Protein AF-A0A1S3VYA6-F1 (afdb_monomer_lite)

pLDDT: mean 73.59, std 18.92, range [33.81, 97.69]

Foldseek 3Di:
DVLVVCCVVDVVSDPDDDPPDDDPDPDDDDDDDDDDDDPPPDDDDPVVCPVVVVVPDDDDDDDDDDDDDDPPPPVQPPAPPLVVDDPVCSVVDNHDDDDPPDPQVVLLVVCVVVVNHSVCSVVSLVVVVVVCVVCVVVVCVVVVHPPPVVVVSPD

Organism: Vigna radiata var. radiata (NCBI:txid3916)

Radius of gyration: 28.24 Å; chains: 1; bounding box: 67×51×66 Å

Structure (mmCIF, N/CA/C/O backbone):
data_AF-A0A1S3VYA6-F1
#
_entry.id   AF-A0A1S3VYA6-F1
#
loop_
_atom_site.group_PDB
_atom_site.id
_atom_site.type_symbol
_atom_site.label_atom_id
_atom_site.label_alt_id
_atom_site.label_comp_id
_atom_site.label_asym_id
_atom_site.label_entity_id
_atom_site.label_seq_id
_atom_site.pdbx_PDB_ins_code
_atom_site.Cartn_x
_atom_site.Cartn_y
_atom_site.Cartn_z
_atom_site.occupancy
_atom_site.B_iso_or_equiv
_atom_site.auth_seq_id
_atom_site.auth_comp_id
_atom_site.auth_asym_id
_atom_site.auth_atom_id
_atom_site.pdbx_PDB_model_num
ATOM 1 N N . MET A 1 1 ? 24.031 1.676 11.020 1.00 60.22 1 MET A N 1
ATOM 2 C CA . MET A 1 1 ? 23.123 0.526 10.786 1.00 60.22 1 MET A CA 1
ATOM 3 C C . MET A 1 1 ? 23.512 -0.307 9.566 1.00 60.22 1 MET A C 1
ATOM 5 O O . MET A 1 1 ? 23.722 -1.496 9.748 1.00 60.22 1 MET A O 1
ATOM 9 N N . ARG A 1 2 ? 23.684 0.283 8.370 1.00 65.56 2 ARG A N 1
ATOM 10 C CA . ARG A 1 2 ? 23.976 -0.431 7.103 1.00 65.56 2 ARG A CA 1
ATOM 11 C C . ARG A 1 2 ? 25.113 -1.467 7.173 1.00 65.56 2 ARG A C 1
ATOM 13 O O . ARG A 1 2 ? 24.930 -2.587 6.726 1.00 65.56 2 ARG A O 1
ATOM 20 N N . HIS A 1 3 ? 26.249 -1.130 7.788 1.00 71.25 3 HIS A N 1
ATOM 21 C CA . HIS A 1 3 ? 27.400 -2.044 7.878 1.00 71.25 3 HIS A CA 1
ATOM 22 C C . HIS A 1 3 ? 27.121 -3.300 8.729 1.00 71.25 3 HIS A C 1
ATOM 24 O O . HIS A 1 3 ? 27.438 -4.403 8.311 1.00 71.25 3 HIS A O 1
ATOM 30 N N . LYS A 1 4 ? 26.436 -3.152 9.874 1.00 72.81 4 LYS A N 1
ATOM 31 C CA . LYS A 1 4 ? 26.045 -4.287 10.733 1.00 72.81 4 LYS A CA 1
ATOM 32 C C . LYS A 1 4 ? 24.995 -5.194 10.084 1.00 72.81 4 LYS A C 1
ATOM 34 O O . LYS A 1 4 ? 24.944 -6.372 10.396 1.00 72.81 4 LYS A O 1
ATOM 39 N N . MET A 1 5 ? 24.152 -4.646 9.207 1.00 77.94 5 MET A N 1
ATOM 40 C CA . MET A 1 5 ? 23.155 -5.434 8.472 1.00 77.94 5 MET A CA 1
ATOM 41 C C . MET A 1 5 ? 23.806 -6.287 7.375 1.00 77.94 5 MET A C 1
ATOM 43 O O . MET A 1 5 ? 23.414 -7.432 7.178 1.00 77.94 5 MET A O 1
ATOM 47 N N . LEU A 1 6 ? 24.845 -5.765 6.713 1.00 74.94 6 LEU A N 1
ATOM 48 C CA . LEU A 1 6 ? 25.613 -6.511 5.708 1.00 74.94 6 LEU A CA 1
ATOM 49 C C . LEU A 1 6 ? 26.401 -7.684 6.311 1.00 74.94 6 LEU A C 1
ATOM 51 O O . LEU A 1 6 ? 26.509 -8.725 5.675 1.00 74.94 6 LEU A O 1
ATOM 55 N N . GLU A 1 7 ? 26.878 -7.554 7.552 1.00 75.38 7 GLU A N 1
ATOM 56 C CA . GLU A 1 7 ? 27.581 -8.630 8.273 1.00 75.38 7 GLU A CA 1
ATOM 57 C C . GLU A 1 7 ? 26.687 -9.855 8.562 1.00 75.38 7 GLU A C 1
ATOM 59 O O . GLU A 1 7 ? 27.188 -10.964 8.715 1.00 75.38 7 GLU A O 1
ATOM 64 N N . ILE A 1 8 ? 25.362 -9.666 8.618 1.00 75.88 8 ILE A N 1
ATOM 65 C CA . ILE A 1 8 ? 24.381 -10.743 8.837 1.00 75.88 8 ILE A CA 1
ATOM 66 C C . ILE A 1 8 ? 23.937 -11.362 7.505 1.00 75.88 8 ILE A C 1
ATOM 68 O O . ILE A 1 8 ? 23.720 -12.568 7.429 1.00 75.88 8 ILE A O 1
ATOM 72 N N . ALA A 1 9 ? 23.780 -10.540 6.464 1.00 79.00 9 ALA A N 1
ATOM 73 C CA . ALA A 1 9 ? 23.270 -10.975 5.165 1.00 79.00 9 ALA A CA 1
ATOM 74 C C . ALA A 1 9 ? 24.327 -11.674 4.292 1.00 79.00 9 ALA A C 1
ATOM 76 O O . ALA A 1 9 ? 23.973 -12.546 3.502 1.00 79.00 9 ALA A O 1
ATOM 77 N N . CYS A 1 10 ? 25.606 -11.311 4.436 1.00 76.50 10 CYS A N 1
ATOM 78 C CA . CYS A 1 10 ? 26.697 -11.821 3.606 1.00 76.50 10 CYS A CA 1
ATOM 79 C C . CYS A 1 10 ? 27.761 -12.524 4.466 1.00 76.50 10 CYS A C 1
ATOM 81 O O . CYS A 1 10 ? 28.575 -11.844 5.100 1.00 76.50 10 CYS A O 1
ATOM 83 N N . PRO A 1 11 ? 27.813 -13.869 4.466 1.00 68.94 11 PRO A N 1
ATOM 84 C CA . PRO A 1 11 ? 28.809 -14.630 5.216 1.00 68.94 11 PRO A CA 1
ATOM 85 C C . PRO A 1 11 ? 30.256 -14.299 4.827 1.00 68.94 11 PRO A C 1
ATOM 87 O O . PRO A 1 11 ? 31.120 -14.338 5.694 1.00 68.94 11 PRO A O 1
ATOM 90 N N . GLU A 1 12 ? 30.545 -13.904 3.579 1.00 74.50 12 GLU A N 1
ATOM 91 C CA . GLU A 1 12 ? 31.902 -13.471 3.196 1.00 74.50 12 GLU A CA 1
ATOM 92 C C . GLU A 1 12 ? 32.364 -12.175 3.886 1.00 74.50 12 GLU A C 1
ATOM 94 O O . GLU A 1 12 ? 33.560 -11.891 3.914 1.00 74.50 12 GLU A O 1
ATOM 99 N N . MET A 1 13 ? 31.443 -11.375 4.434 1.00 73.19 13 MET A N 1
ATOM 100 C CA . MET A 1 13 ? 31.768 -10.099 5.080 1.00 73.19 13 MET A CA 1
ATOM 101 C C . MET A 1 13 ? 31.975 -10.220 6.592 1.00 73.19 13 MET A C 1
ATOM 103 O O . MET A 1 13 ? 32.391 -9.243 7.222 1.00 73.19 13 MET A O 1
ATOM 107 N N . THR A 1 14 ? 31.696 -11.382 7.193 1.00 76.88 14 THR A N 1
ATOM 108 C CA . THR A 1 14 ? 31.944 -11.579 8.623 1.00 76.88 14 THR A CA 1
ATOM 109 C C . THR A 1 14 ? 33.405 -11.938 8.873 1.00 76.88 14 THR A C 1
ATOM 111 O O . THR A 1 14 ? 33.989 -12.796 8.218 1.00 76.88 14 THR A O 1
ATOM 114 N N . SER A 1 15 ? 34.006 -11.289 9.869 1.00 74.75 15 SER A N 1
ATOM 115 C CA . SER A 1 15 ? 35.348 -11.643 10.354 1.00 74.75 15 SER A CA 1
ATOM 116 C C . SER A 1 15 ? 35.334 -12.828 11.331 1.00 74.75 15 SER A C 1
ATOM 118 O O . SER A 1 15 ? 36.385 -13.246 11.822 1.00 74.75 15 SER A O 1
ATOM 120 N N . MET A 1 16 ? 34.152 -13.369 11.646 1.00 75.88 16 MET A N 1
ATOM 121 C CA . MET A 1 16 ? 34.000 -14.458 12.603 1.00 75.88 16 MET A CA 1
ATOM 122 C C . MET A 1 16 ? 34.464 -15.787 12.006 1.00 75.88 16 MET A C 1
ATOM 124 O O . MET A 1 16 ? 33.876 -16.309 11.064 1.00 75.88 16 MET A O 1
ATOM 128 N N . LEU A 1 17 ? 35.495 -16.372 12.612 1.00 70.94 17 LEU A N 1
ATOM 129 C CA . LEU A 1 17 ? 35.951 -17.723 12.307 1.00 70.94 17 LEU A CA 1
ATOM 130 C C . LEU A 1 17 ? 35.355 -18.718 13.303 1.00 70.94 17 LEU A C 1
ATOM 132 O O . LEU A 1 17 ? 35.231 -18.431 14.497 1.00 70.94 17 LEU A O 1
ATOM 136 N N . ALA A 1 18 ? 35.012 -19.912 12.817 1.00 70.12 18 ALA A N 1
ATOM 137 C CA . ALA A 1 18 ? 34.595 -21.002 13.687 1.00 70.12 18 ALA A CA 1
ATOM 138 C C . ALA A 1 18 ? 35.707 -21.299 14.719 1.00 70.12 18 ALA A C 1
ATOM 140 O O . ALA A 1 18 ? 36.883 -21.359 14.347 1.00 70.12 18 ALA A O 1
ATOM 141 N N . PRO A 1 19 ? 35.376 -21.497 16.009 1.00 70.44 19 PRO A N 1
ATOM 142 C CA . PRO A 1 19 ? 36.380 -21.778 17.027 1.00 70.44 19 PRO A CA 1
ATOM 143 C C . PRO A 1 19 ? 37.195 -23.029 16.676 1.00 70.44 19 PRO A C 1
ATOM 145 O O . PRO A 1 19 ? 36.643 -24.119 16.532 1.00 70.44 19 PRO A O 1
ATOM 148 N N . ALA A 1 20 ? 38.518 -22.881 16.583 1.00 72.38 20 ALA A N 1
ATOM 149 C CA . ALA A 1 20 ? 39.421 -23.948 16.143 1.00 72.38 20 ALA A CA 1
ATOM 150 C C . ALA A 1 20 ? 39.484 -25.159 17.098 1.00 72.38 20 ALA A C 1
ATOM 152 O O . ALA A 1 20 ? 39.959 -26.227 16.721 1.00 72.38 20 ALA A O 1
ATOM 153 N N . HIS A 1 21 ? 39.008 -25.017 18.338 1.00 75.19 21 HIS A N 1
ATOM 154 C CA . HIS A 1 21 ? 39.033 -26.079 19.338 1.00 75.19 21 HIS A CA 1
ATOM 155 C C . HIS A 1 21 ? 37.691 -26.191 20.066 1.00 75.19 21 HIS A C 1
ATOM 157 O O . HIS A 1 21 ? 37.094 -25.189 20.463 1.00 75.19 21 HIS A O 1
ATOM 163 N N . LYS A 1 22 ? 37.233 -27.428 20.304 1.00 71.31 22 LYS A N 1
ATOM 164 C CA . LYS A 1 22 ? 36.018 -27.695 21.085 1.00 71.31 22 LYS A CA 1
ATOM 165 C C . LYS A 1 22 ? 36.232 -27.266 22.539 1.00 71.31 22 LYS A C 1
ATOM 167 O O . LYS A 1 22 ? 36.893 -27.952 23.317 1.00 71.31 22 LYS A O 1
ATOM 172 N N . VAL A 1 23 ? 35.669 -26.120 22.913 1.00 71.81 23 VAL A N 1
ATOM 173 C CA . VAL A 1 23 ? 35.674 -25.637 24.298 1.00 71.81 23 VAL A CA 1
ATOM 174 C C . VAL A 1 23 ? 34.730 -26.512 25.123 1.00 71.81 23 VAL A C 1
ATOM 176 O O . VAL A 1 23 ? 33.532 -26.574 24.852 1.00 71.81 23 VAL A O 1
ATOM 179 N N . LYS A 1 24 ? 35.261 -27.196 26.145 1.00 64.56 24 LYS A N 1
ATOM 180 C CA . LYS A 1 24 ? 34.435 -27.870 27.155 1.00 64.56 24 LYS A CA 1
ATOM 181 C C . LYS A 1 24 ? 33.750 -26.799 27.998 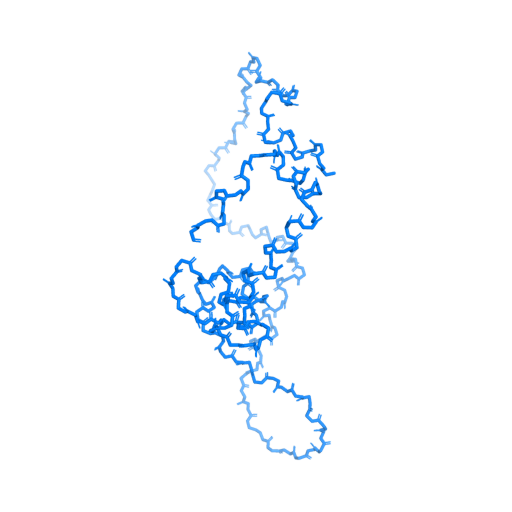1.00 64.56 24 LYS A C 1
ATOM 183 O O . LYS A 1 24 ? 34.352 -26.247 28.917 1.00 64.56 24 LYS A O 1
ATOM 188 N N . THR A 1 25 ? 32.499 -26.494 27.688 1.00 71.19 25 THR A N 1
ATOM 189 C CA . THR A 1 25 ? 31.669 -25.667 28.559 1.00 71.19 25 THR A CA 1
ATOM 190 C C . THR A 1 25 ? 31.278 -26.500 29.777 1.00 71.19 25 THR A C 1
ATOM 192 O O . THR A 1 25 ? 30.874 -27.660 29.665 1.00 71.19 25 THR A O 1
ATOM 195 N N . LYS A 1 26 ? 31.448 -25.940 30.977 1.00 62.38 26 LYS A N 1
ATOM 196 C CA . LYS A 1 26 ? 30.933 -26.564 32.197 1.00 62.38 26 LYS A CA 1
ATOM 197 C C . LYS A 1 26 ? 29.408 -26.505 32.126 1.00 62.38 26 LYS A C 1
ATOM 199 O O . LYS A 1 26 ? 28.816 -25.473 32.422 1.00 62.38 26 LYS A O 1
ATOM 204 N N . GLY A 1 27 ? 28.783 -27.597 31.696 1.00 63.50 27 GLY A N 1
ATOM 205 C CA . GLY A 1 27 ? 27.347 -27.781 31.871 1.00 63.50 27 GLY A CA 1
ATOM 206 C C . GLY A 1 27 ? 26.987 -27.667 33.354 1.00 63.50 27 GLY A C 1
ATOM 207 O O . GLY A 1 27 ? 27.767 -28.062 34.223 1.00 63.50 27 GLY A O 1
ATOM 208 N N . ALA A 1 28 ? 25.816 -27.103 33.643 1.00 63.53 28 ALA A N 1
ATOM 209 C CA . ALA A 1 28 ? 25.330 -26.950 35.007 1.00 63.53 28 ALA A CA 1
ATOM 210 C C . ALA A 1 28 ? 25.228 -28.317 35.707 1.00 63.53 28 ALA A C 1
ATOM 212 O O . ALA A 1 28 ? 24.668 -29.271 35.160 1.00 63.53 28 ALA A O 1
ATOM 213 N N . GLN A 1 29 ? 25.758 -28.411 36.929 1.00 61.69 29 GLN A N 1
ATOM 214 C CA . GLN A 1 29 ? 25.604 -29.606 37.753 1.00 61.69 29 GLN A CA 1
ATOM 215 C C . GLN A 1 29 ? 24.126 -29.768 38.128 1.00 61.69 29 GLN A C 1
ATOM 217 O O . GLN A 1 29 ? 23.533 -28.892 38.755 1.00 61.69 29 GLN A O 1
ATOM 222 N N . LYS A 1 30 ? 23.516 -30.893 37.739 1.00 55.31 30 LYS A N 1
ATOM 223 C CA . LYS A 1 30 ? 22.166 -31.249 38.185 1.00 55.31 30 LYS A CA 1
ATOM 224 C C . LYS A 1 30 ? 22.227 -31.778 39.615 1.00 55.31 30 LYS A C 1
ATOM 226 O O . LYS A 1 30 ? 22.468 -32.963 39.831 1.00 55.31 30 LYS A O 1
ATOM 231 N N . THR A 1 31 ? 21.952 -30.912 40.581 1.00 58.91 31 THR A N 1
ATOM 232 C CA . THR A 1 31 ? 21.687 -31.316 41.965 1.00 58.91 31 THR A CA 1
ATOM 233 C C . THR A 1 31 ? 20.204 -31.665 42.100 1.00 58.91 31 THR A C 1
ATOM 235 O O . THR A 1 31 ? 19.341 -30.824 41.853 1.00 58.91 31 THR A O 1
ATOM 238 N N . LYS A 1 32 ? 19.882 -32.910 42.476 1.00 57.12 32 LYS A N 1
ATOM 239 C CA . LYS A 1 32 ? 18.513 -33.294 42.852 1.00 57.12 32 LYS A CA 1
ATOM 240 C C . LYS A 1 32 ? 18.231 -32.746 44.253 1.00 57.12 32 LYS A C 1
ATOM 242 O O . LYS A 1 32 ? 18.659 -33.344 45.233 1.00 57.12 32 LYS A O 1
ATOM 247 N N . VAL A 1 33 ? 17.538 -31.616 44.344 1.00 54.06 33 VAL A N 1
ATOM 248 C CA . VAL A 1 33 ? 17.055 -31.057 45.616 1.00 54.06 33 VAL A CA 1
ATOM 249 C C . VAL A 1 33 ? 15.542 -30.887 45.563 1.00 54.06 33 VAL A C 1
ATOM 251 O O . VAL A 1 33 ? 14.985 -30.478 44.545 1.00 54.06 33 VAL A O 1
ATOM 254 N N . ALA A 1 34 ? 14.893 -31.280 46.658 1.00 52.78 34 ALA A N 1
ATOM 255 C CA . ALA A 1 34 ? 13.451 -31.290 46.832 1.00 52.78 34 ALA A CA 1
ATOM 256 C C . ALA A 1 34 ? 12.830 -29.895 46.644 1.00 52.78 34 ALA A C 1
ATOM 258 O O . ALA A 1 34 ? 13.414 -28.869 46.993 1.00 52.78 34 ALA A O 1
ATOM 259 N N . ARG A 1 35 ? 11.621 -29.897 46.075 1.00 54.78 35 ARG A N 1
ATOM 260 C CA . ARG A 1 35 ? 10.801 -28.738 45.717 1.00 54.78 35 ARG A CA 1
ATOM 261 C C . ARG A 1 35 ? 10.400 -27.954 46.972 1.00 54.78 35 ARG A C 1
ATOM 263 O O . ARG A 1 35 ? 9.395 -28.258 47.599 1.00 54.78 35 ARG A O 1
ATOM 270 N N . HIS A 1 36 ? 11.173 -26.931 47.307 1.00 50.72 36 HIS A N 1
ATOM 271 C CA . HIS A 1 36 ? 10.709 -25.791 48.090 1.00 50.72 36 HIS A CA 1
ATOM 272 C C . HIS A 1 36 ? 10.616 -24.594 47.142 1.00 50.72 36 HIS A C 1
ATOM 274 O O . HIS A 1 36 ? 11.546 -24.316 46.382 1.00 50.72 36 HIS A O 1
ATOM 280 N N . GLU A 1 37 ? 9.460 -23.938 47.146 1.00 54.16 37 GLU A N 1
ATOM 281 C CA . GLU A 1 37 ? 9.140 -22.769 46.336 1.00 54.16 37 GLU A CA 1
ATOM 282 C C . GLU A 1 37 ? 10.052 -21.589 46.701 1.00 54.16 37 GLU A C 1
ATOM 284 O O . GLU A 1 37 ? 9.759 -20.767 47.565 1.00 54.16 37 GLU A O 1
ATOM 289 N N . ARG A 1 38 ? 11.199 -21.510 46.024 1.00 46.9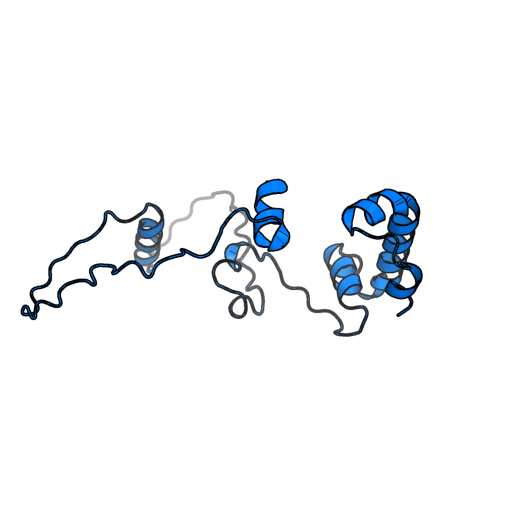7 38 ARG A N 1
ATOM 290 C CA . ARG A 1 38 ? 12.043 -20.318 46.000 1.00 46.97 38 ARG A CA 1
ATOM 291 C C . ARG A 1 38 ? 11.453 -19.348 44.985 1.00 46.97 38 ARG A C 1
ATOM 293 O O . ARG A 1 38 ? 11.740 -19.420 43.794 1.00 46.97 38 ARG A O 1
ATOM 300 N N . SER A 1 39 ? 10.624 -18.435 45.474 1.00 60.12 39 SER A N 1
ATOM 301 C CA . SER A 1 39 ? 10.218 -17.242 44.737 1.00 60.12 39 SER A CA 1
ATOM 302 C C . SER A 1 39 ? 11.445 -16.355 44.496 1.00 60.12 39 SER A C 1
ATOM 304 O O . SER A 1 39 ? 11.764 -15.483 45.300 1.00 60.12 39 SER A O 1
ATOM 306 N N . THR A 1 40 ? 12.138 -16.550 43.377 1.00 58.34 40 THR A N 1
ATOM 307 C CA . THR A 1 40 ? 13.017 -15.523 42.801 1.00 58.34 40 THR A CA 1
ATOM 308 C C . THR A 1 40 ? 12.154 -14.597 41.952 1.00 58.34 40 THR A C 1
ATOM 310 O O . THR A 1 40 ? 12.259 -14.589 40.725 1.00 58.34 40 THR A O 1
ATOM 313 N N . LYS A 1 41 ? 11.219 -13.878 42.582 1.00 59.28 41 LYS A N 1
ATOM 314 C CA . LYS A 1 41 ? 10.446 -12.866 41.863 1.00 59.28 41 LYS A CA 1
ATOM 315 C C . LYS A 1 41 ? 11.399 -11.729 41.530 1.00 59.28 41 LYS A C 1
ATOM 317 O O . LYS A 1 41 ? 11.862 -11.002 42.403 1.00 59.28 41 LYS A O 1
ATOM 322 N N . ARG A 1 42 ? 11.760 -11.679 40.251 1.00 69.50 42 ARG A N 1
ATOM 323 C CA . ARG A 1 42 ? 12.359 -10.511 39.626 1.00 69.50 42 ARG A CA 1
ATOM 324 C C . ARG A 1 42 ? 11.381 -9.351 39.805 1.00 69.50 42 ARG A C 1
ATOM 326 O O . ARG A 1 42 ? 10.176 -9.587 39.804 1.00 69.50 42 ARG A O 1
ATOM 333 N N . ASP A 1 43 ? 11.904 -8.145 39.981 1.00 66.38 43 ASP A N 1
ATOM 334 C CA . ASP A 1 43 ? 11.060 -6.961 40.090 1.00 66.38 43 ASP A CA 1
ATOM 335 C C . ASP A 1 43 ? 10.215 -6.827 38.807 1.00 66.38 43 ASP A C 1
ATOM 337 O O . ASP A 1 43 ? 10.804 -6.826 37.712 1.00 66.38 43 ASP A O 1
ATOM 341 N N . PRO A 1 44 ? 8.872 -6.820 38.909 1.00 72.94 44 PRO A N 1
ATOM 342 C CA . PRO A 1 44 ? 7.981 -6.674 37.769 1.00 72.94 44 PRO A CA 1
ATOM 343 C C . PRO A 1 44 ? 8.346 -5.452 36.936 1.00 72.94 44 PRO A C 1
ATOM 345 O O . PRO A 1 44 ? 8.495 -4.341 37.447 1.00 72.94 44 PRO A O 1
ATOM 348 N N . SER A 1 45 ? 8.492 -5.645 35.627 1.00 70.50 45 SER A N 1
ATOM 349 C CA . SER A 1 45 ? 8.723 -4.513 34.730 1.00 70.50 45 SER A CA 1
ATOM 350 C C . SER A 1 45 ? 7.489 -3.601 34.705 1.00 70.50 45 SER A C 1
ATOM 352 O O . SER A 1 45 ? 6.368 -4.047 34.943 1.00 70.50 45 SER A O 1
ATOM 354 N N . TYR A 1 46 ? 7.671 -2.317 34.390 1.00 64.50 46 TYR A N 1
ATOM 355 C CA . TYR A 1 46 ? 6.596 -1.313 34.344 1.00 64.50 46 TYR A CA 1
ATOM 356 C C . TYR A 1 46 ? 5.336 -1.780 33.579 1.00 64.50 46 TYR A C 1
ATOM 358 O O . TYR A 1 46 ? 4.219 -1.455 33.972 1.00 64.50 46 TYR A O 1
ATOM 366 N N . PHE A 1 47 ? 5.505 -2.616 32.550 1.00 68.50 47 PHE A N 1
ATOM 367 C CA . PHE A 1 47 ? 4.420 -3.159 31.729 1.00 68.50 47 PHE A CA 1
ATOM 368 C C . PHE A 1 47 ? 3.515 -4.174 32.456 1.00 68.50 47 PHE A C 1
ATOM 370 O O . PHE A 1 47 ? 2.340 -4.281 32.123 1.00 68.50 47 PHE A O 1
ATOM 377 N N . GLU A 1 48 ? 4.014 -4.873 33.483 1.00 67.88 48 GLU A N 1
ATOM 378 C CA . GLU A 1 48 ? 3.237 -5.867 34.250 1.00 67.88 48 GLU A CA 1
ATOM 379 C C . GLU A 1 48 ? 2.205 -5.224 35.201 1.00 67.88 48 GLU A C 1
ATOM 381 O O . GLU A 1 48 ? 1.367 -5.914 35.776 1.00 67.88 48 GLU A O 1
ATOM 386 N N . HIS A 1 49 ? 2.219 -3.895 35.357 1.00 65.62 49 HIS A N 1
ATOM 387 C CA . HIS A 1 49 ? 1.286 -3.179 36.233 1.00 65.62 49 HIS A CA 1
ATOM 388 C C . HIS A 1 49 ? -0.033 -2.800 35.543 1.00 65.62 49 HIS A C 1
ATOM 390 O O . HIS A 1 49 ? -0.995 -2.428 36.219 1.00 65.62 49 HIS A O 1
ATOM 396 N N . VAL A 1 50 ? -0.105 -2.899 34.213 1.00 62.12 50 VAL A N 1
ATOM 397 C CA . VAL A 1 50 ? -1.248 -2.399 33.432 1.00 62.12 50 VAL A CA 1
ATOM 398 C C . VAL A 1 50 ? -2.499 -3.275 33.622 1.00 62.12 50 VAL A C 1
ATOM 400 O O . VAL A 1 50 ? -3.610 -2.748 33.689 1.00 62.12 50 VAL A O 1
ATOM 403 N N . ASP A 1 51 ? -2.334 -4.581 33.855 1.00 57.50 51 ASP A N 1
ATOM 404 C CA . ASP A 1 51 ? -3.449 -5.533 34.003 1.00 57.50 51 ASP A CA 1
ATOM 405 C C . ASP A 1 51 ? -4.228 -5.389 35.324 1.00 57.50 51 ASP A C 1
ATOM 407 O O . ASP A 1 51 ? -5.402 -5.761 35.424 1.00 57.50 51 ASP A O 1
ATOM 411 N N . THR A 1 52 ? -3.618 -4.787 36.352 1.00 52.94 52 THR A N 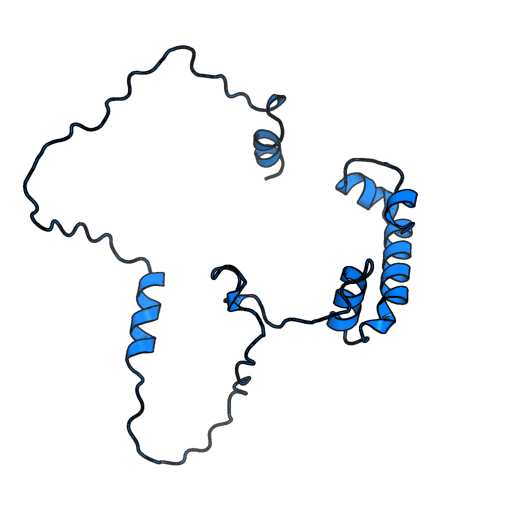1
ATOM 412 C CA . THR A 1 52 ? -4.269 -4.627 37.667 1.00 52.94 52 THR A CA 1
ATOM 413 C C . THR A 1 52 ? -5.377 -3.570 37.679 1.00 52.94 52 THR A C 1
ATOM 415 O O . THR A 1 52 ? -6.258 -3.616 38.542 1.00 52.94 52 THR A O 1
ATOM 418 N N . PHE A 1 53 ? -5.393 -2.653 36.707 1.00 52.66 53 PHE A N 1
ATOM 419 C CA . PHE A 1 53 ? -6.422 -1.614 36.607 1.00 52.66 53 PHE A CA 1
ATOM 420 C C . PHE A 1 53 ? -7.703 -2.090 35.916 1.00 52.66 53 PHE A C 1
ATOM 422 O O . PHE A 1 53 ? -8.774 -1.563 36.206 1.00 52.66 53 PHE A O 1
ATOM 429 N N . VAL A 1 54 ? -7.620 -3.109 35.057 1.00 52.84 54 VAL A N 1
ATOM 430 C CA . VAL A 1 54 ? -8.771 -3.596 34.275 1.00 52.84 54 VAL A CA 1
ATOM 431 C C . VAL A 1 54 ? -9.698 -4.477 35.121 1.00 52.84 54 VAL A C 1
ATOM 433 O O . VAL A 1 54 ? -10.907 -4.497 34.913 1.00 52.84 54 VAL A O 1
ATOM 436 N N . SER A 1 55 ? -9.163 -5.135 36.153 1.00 43.22 55 SER A N 1
ATOM 437 C CA . SER A 1 55 ? -9.922 -6.085 36.983 1.00 43.22 55 SER A CA 1
ATOM 438 C C . SER A 1 55 ? -10.815 -5.434 38.054 1.00 43.22 55 SER A C 1
ATOM 440 O O . SER A 1 55 ? -11.514 -6.144 38.774 1.00 43.22 55 SER A O 1
ATOM 442 N N . ARG A 1 56 ? -10.787 -4.101 38.222 1.00 43.75 56 ARG A N 1
ATOM 443 C CA . ARG A 1 56 ? -11.529 -3.406 39.300 1.00 43.75 56 ARG A CA 1
ATOM 444 C C . ARG A 1 56 ? -12.837 -2.747 38.845 1.00 43.75 56 ARG A C 1
ATOM 446 O O . ARG A 1 56 ? -13.501 -2.106 39.656 1.00 43.75 56 ARG A O 1
ATOM 453 N N . THR A 1 57 ? -13.231 -2.897 37.587 1.00 45.81 57 THR A N 1
ATOM 454 C CA . THR A 1 57 ? -14.456 -2.282 37.055 1.00 45.81 57 THR A CA 1
ATOM 455 C C . THR A 1 57 ? -15.455 -3.330 36.585 1.00 45.81 57 THR A C 1
ATOM 457 O O . THR A 1 57 ? -15.681 -3.483 35.393 1.00 45.81 57 THR A O 1
ATOM 460 N N . GLU A 1 58 ? -16.083 -4.006 37.548 1.00 42.56 58 GLU A N 1
ATOM 461 C CA . GLU A 1 58 ? -17.430 -4.563 37.382 1.00 42.56 58 GLU A CA 1
ATOM 462 C C . GLU A 1 58 ? -18.457 -3.532 37.897 1.00 42.56 58 GLU A C 1
ATOM 464 O O . GLU A 1 58 ? -18.190 -2.854 38.899 1.00 42.56 58 GLU A O 1
ATOM 469 N N . PRO A 1 59 ? -19.610 -3.341 37.227 1.00 43.03 59 PRO A N 1
ATOM 470 C CA . PRO A 1 59 ? -20.426 -2.147 37.393 1.00 43.03 59 PRO A CA 1
ATOM 471 C C . PRO A 1 59 ? -21.448 -2.316 38.521 1.00 43.03 59 PRO A C 1
ATOM 473 O O . PRO A 1 59 ? -22.374 -3.122 38.436 1.00 43.03 59 PRO A O 1
ATOM 476 N N . SER A 1 60 ? -21.343 -1.490 39.563 1.00 36.56 60 SER A N 1
ATOM 477 C CA . SER A 1 60 ? -22.436 -1.282 40.511 1.00 36.56 60 SER A CA 1
ATOM 478 C C . SER A 1 60 ? -23.227 -0.020 40.152 1.00 36.56 60 SER A C 1
ATOM 480 O O . SER A 1 60 ? -22.699 1.056 39.880 1.00 36.56 60 SER A O 1
ATOM 482 N N . SER A 1 61 ? -24.544 -0.206 40.106 1.00 43.91 61 SER A N 1
ATOM 483 C CA . SER A 1 61 ? -25.581 0.796 39.875 1.00 43.91 61 SER A CA 1
ATOM 484 C C . SER A 1 61 ? -25.405 2.054 40.735 1.00 43.91 61 SER A C 1
ATOM 486 O O . SER A 1 61 ? -25.338 1.948 41.958 1.00 43.91 61 SER A O 1
ATOM 488 N N . SER A 1 62 ? -25.501 3.245 40.133 1.00 36.25 62 SER A N 1
ATOM 489 C CA . SER A 1 62 ? -26.513 4.267 40.481 1.00 36.25 62 SER A CA 1
ATOM 490 C C . SER A 1 62 ? -26.309 5.586 39.717 1.00 36.25 62 SER A C 1
ATOM 492 O O . SER A 1 62 ? -25.203 6.019 39.411 1.00 36.25 62 SER A O 1
ATOM 494 N N . ARG A 1 63 ? -27.439 6.212 39.370 1.00 47.09 63 ARG A N 1
ATOM 495 C CA . ARG A 1 63 ? -27.579 7.442 38.575 1.00 47.09 63 ARG A CA 1
ATOM 496 C C . ARG A 1 63 ? -26.972 8.662 39.282 1.00 47.09 63 ARG A C 1
ATOM 498 O O . ARG A 1 63 ? -27.231 8.842 40.468 1.00 47.09 63 ARG A O 1
ATOM 505 N N . LYS A 1 64 ? -26.352 9.578 38.523 1.00 33.81 64 LYS A N 1
ATOM 506 C CA . LYS A 1 64 ? -26.504 11.045 38.668 1.00 33.81 64 LYS A CA 1
ATOM 507 C C . LYS A 1 64 ? -25.894 11.791 37.474 1.00 33.81 64 LYS A C 1
ATOM 509 O O . LYS A 1 64 ? -24.794 11.502 37.022 1.00 33.81 64 LYS A O 1
ATOM 514 N N . SER A 1 65 ? -26.665 12.742 36.967 1.00 46.06 65 SER A N 1
ATOM 515 C CA . SER A 1 65 ? -26.409 13.614 35.823 1.00 46.06 65 SER A CA 1
ATOM 516 C C . SER A 1 65 ? -25.311 14.649 36.093 1.00 46.06 65 SER A C 1
ATOM 518 O O . SER A 1 65 ? -25.437 15.447 37.021 1.00 46.06 65 SER A O 1
ATOM 520 N N . GLN A 1 66 ? -24.299 14.706 35.225 1.00 41.78 66 GLN A N 1
ATOM 521 C CA . GLN A 1 66 ? -23.445 15.879 35.031 1.00 41.78 66 GLN A CA 1
ATOM 522 C C . GLN A 1 66 ? -23.163 16.054 33.539 1.00 41.78 66 GLN A C 1
ATOM 524 O O . GLN A 1 66 ? -22.688 15.139 32.870 1.00 41.78 66 GLN A O 1
ATOM 529 N N . VAL A 1 67 ? -23.469 17.245 33.027 1.00 51.03 67 VAL A N 1
ATOM 530 C CA . VAL A 1 67 ? -23.089 17.690 31.686 1.00 51.03 67 VAL A CA 1
ATOM 531 C C . VAL A 1 67 ? -21.564 17.745 31.632 1.00 51.03 67 VAL A C 1
ATOM 533 O O . VAL A 1 67 ? -20.941 18.578 32.286 1.00 51.03 67 VAL A O 1
ATOM 536 N N . LYS A 1 68 ? -20.964 16.833 30.870 1.00 38.50 68 LYS A N 1
ATOM 537 C CA . LYS A 1 68 ? -19.563 16.878 30.453 1.00 38.50 68 LYS A CA 1
ATOM 538 C C . LYS A 1 68 ? -19.542 16.559 28.969 1.00 38.50 68 LYS A C 1
ATOM 540 O O . LYS A 1 68 ? -20.127 15.566 28.539 1.00 38.50 68 LYS A O 1
ATOM 545 N N . SER A 1 69 ? -18.926 17.445 28.194 1.00 49.09 69 SER A N 1
ATOM 546 C CA . SER A 1 69 ? -18.592 17.225 26.791 1.00 49.09 69 SER A CA 1
ATOM 547 C C . SER A 1 69 ? -18.014 15.822 26.642 1.00 49.09 69 SER A C 1
ATOM 549 O O . SER A 1 69 ? -16.959 15.529 27.208 1.00 49.09 69 SER A O 1
ATOM 551 N N . LYS A 1 70 ? -18.736 14.952 25.932 1.00 41.19 70 LYS A N 1
ATOM 552 C CA . LYS A 1 70 ? -18.255 13.616 25.603 1.00 41.19 70 LYS A CA 1
ATOM 553 C C . LYS A 1 70 ? -16.887 13.789 24.931 1.00 41.19 70 LYS A C 1
ATOM 555 O O . LYS A 1 70 ? -16.830 14.480 23.910 1.00 41.19 70 LYS A O 1
ATOM 560 N N . PRO A 1 71 ? -15.799 13.165 25.417 1.00 44.31 71 PRO A N 1
ATOM 561 C CA . PRO A 1 71 ? -14.809 12.693 24.465 1.00 44.31 71 PRO A CA 1
ATOM 562 C C . PRO A 1 71 ? -15.619 11.890 23.448 1.00 44.31 71 PRO A C 1
ATOM 564 O O . PRO A 1 71 ? -16.489 11.113 23.852 1.00 44.31 71 PRO A O 1
ATOM 567 N N . LYS A 1 72 ? -15.425 12.111 22.146 1.00 45.78 72 LYS A 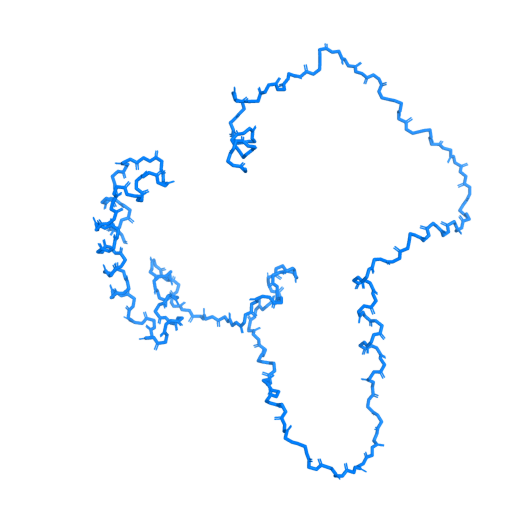N 1
ATOM 568 C CA . LYS A 1 72 ? -15.854 11.107 21.174 1.00 45.78 72 LYS A CA 1
ATOM 569 C C . LYS A 1 72 ? -15.122 9.830 21.585 1.00 45.78 72 LYS A C 1
ATOM 571 O O . LYS A 1 72 ? -13.971 9.634 21.214 1.00 45.78 72 LYS A O 1
ATOM 576 N N . GLU A 1 73 ? -15.760 9.005 22.410 1.00 46.34 73 GLU A N 1
ATOM 577 C CA . GLU A 1 73 ? -15.518 7.581 22.417 1.00 46.34 73 GLU A CA 1
ATOM 578 C C . GLU A 1 73 ? -15.803 7.199 20.974 1.00 46.34 73 GLU A C 1
ATOM 580 O O . GLU A 1 73 ? -16.955 7.091 20.551 1.00 46.34 73 GLU A O 1
ATOM 585 N N . PHE A 1 74 ? -14.738 7.135 20.175 1.00 52.50 74 PHE A N 1
ATOM 586 C CA . PHE A 1 74 ? -14.736 6.270 19.021 1.00 52.50 74 PHE A CA 1
ATOM 587 C C . PHE A 1 74 ? -15.141 4.931 19.607 1.00 52.50 74 PHE A C 1
ATOM 589 O O . PHE A 1 74 ? -14.360 4.311 20.332 1.00 52.50 74 PHE A O 1
ATOM 596 N N . ALA A 1 75 ? -16.411 4.565 19.415 1.00 55.50 75 ALA A N 1
ATOM 597 C CA . ALA A 1 75 ? -16.855 3.210 19.642 1.00 55.50 75 ALA A CA 1
ATOM 598 C C . ALA A 1 75 ? -15.779 2.357 18.984 1.00 55.50 75 ALA A C 1
ATOM 600 O O . ALA A 1 75 ? -15.503 2.557 17.800 1.00 55.50 75 ALA A O 1
ATOM 601 N N . ARG A 1 76 ? -15.062 1.560 19.786 1.00 57.97 76 ARG A N 1
ATOM 602 C CA . ARG A 1 76 ? -14.002 0.694 19.281 1.00 57.97 76 ARG A CA 1
ATOM 603 C C . ARG A 1 76 ? -14.693 -0.203 18.268 1.00 57.97 76 ARG A C 1
ATOM 605 O O . ARG A 1 76 ? -15.410 -1.122 18.656 1.00 57.97 76 ARG A O 1
ATOM 612 N N . SER A 1 77 ? -14.578 0.165 16.994 1.00 66.69 77 SER A N 1
ATOM 613 C CA . SER A 1 77 ? -15.045 -0.652 15.893 1.00 66.69 77 SER A CA 1
ATOM 614 C C . SER A 1 77 ? -14.360 -1.991 16.086 1.00 66.69 77 SER A C 1
ATOM 616 O O . SER A 1 77 ? -13.149 -2.034 16.320 1.00 66.69 77 SER A O 1
ATOM 618 N N . VAL A 1 78 ? -15.138 -3.069 16.108 1.00 81.56 78 VAL A N 1
ATOM 619 C CA . VAL A 1 78 ? -14.562 -4.407 16.117 1.00 81.56 78 VAL A CA 1
ATOM 620 C C . VAL A 1 78 ? -13.931 -4.567 14.745 1.00 81.56 78 VAL A C 1
ATOM 622 O O . VAL A 1 78 ? -14.629 -4.846 13.775 1.00 81.56 78 VAL A O 1
ATOM 625 N N . VAL A 1 79 ? -12.631 -4.294 14.657 1.00 86.88 79 VAL A N 1
ATOM 626 C CA . VAL A 1 79 ? -11.884 -4.483 13.420 1.00 86.88 79 VAL A CA 1
ATOM 627 C C . VAL A 1 79 ? -11.918 -5.987 13.114 1.00 86.88 79 VAL A C 1
ATOM 629 O O . VAL A 1 79 ? -11.524 -6.791 13.971 1.00 86.88 79 VAL A O 1
ATOM 632 N N . PRO A 1 80 ? -12.448 -6.395 11.949 1.00 87.94 80 PRO A N 1
ATOM 633 C CA . PRO A 1 80 ? -12.550 -7.802 11.591 1.00 87.94 80 PRO A CA 1
ATOM 634 C C . PRO A 1 80 ? -11.179 -8.479 11.598 1.00 87.94 80 PRO A C 1
ATOM 636 O O . PRO A 1 80 ? -10.175 -7.867 11.241 1.00 87.94 80 PRO A O 1
ATOM 639 N N . PHE A 1 81 ? -11.140 -9.756 11.980 1.00 89.25 81 PHE A N 1
ATOM 640 C CA . PHE A 1 81 ? -9.951 -10.613 11.867 1.00 89.25 81 PHE A CA 1
ATOM 641 C C . PHE A 1 81 ? -8.713 -10.160 12.659 1.00 89.25 81 PHE A C 1
ATOM 643 O O . PHE A 1 81 ? -7.628 -10.700 12.446 1.00 89.25 81 PHE A O 1
ATOM 650 N N . LEU A 1 82 ? -8.835 -9.203 13.590 1.00 90.69 82 LEU A N 1
ATOM 651 C CA . LEU A 1 82 ? -7.703 -8.770 14.423 1.00 90.69 82 LEU A CA 1
ATOM 652 C C . LEU A 1 82 ? -7.034 -9.921 15.173 1.00 90.69 82 LEU A C 1
ATOM 654 O O . LEU A 1 82 ? -5.820 -9.915 15.362 1.00 90.69 82 LEU A O 1
ATOM 658 N N . ASP A 1 83 ? -7.820 -10.907 15.587 1.00 91.25 83 ASP A N 1
ATOM 659 C CA . ASP A 1 83 ? -7.364 -12.102 16.288 1.00 91.25 83 ASP A CA 1
ATOM 660 C C . ASP A 1 83 ? -6.446 -12.996 15.440 1.00 91.25 83 ASP A C 1
ATOM 662 O O . ASP A 1 83 ? -5.666 -13.767 15.999 1.00 91.25 83 ASP A O 1
ATOM 666 N N . GLN A 1 84 ? -6.474 -12.858 14.111 1.00 93.50 84 GLN A N 1
ATOM 667 C CA . GLN A 1 84 ? -5.569 -13.561 13.198 1.00 93.50 84 GLN A CA 1
ATOM 668 C C . GLN A 1 84 ? -4.164 -12.946 13.167 1.00 93.50 84 GLN A C 1
ATOM 670 O O . GLN A 1 84 ? -3.201 -13.612 12.780 1.00 93.50 84 GLN A O 1
ATOM 675 N N . PHE A 1 85 ? -4.019 -11.685 13.580 1.00 90.81 85 PHE A N 1
ATOM 676 C CA . PHE A 1 85 ? -2.724 -11.019 13.645 1.00 90.81 85 PHE A CA 1
ATOM 677 C C . PHE A 1 85 ? -2.023 -11.318 14.968 1.00 90.81 85 PHE A C 1
ATOM 679 O O . PHE A 1 85 ? -2.648 -11.465 16.020 1.00 90.81 85 PHE A O 1
ATOM 686 N N . HIS A 1 86 ? -0.689 -11.346 14.935 1.00 94.31 86 HIS A N 1
ATOM 687 C CA . HIS A 1 86 ? 0.113 -11.515 16.143 1.00 94.31 86 HIS A CA 1
ATOM 688 C C . HIS A 1 86 ? -0.253 -10.433 17.183 1.00 94.31 86 HIS A C 1
ATOM 690 O O . HIS A 1 86 ? -0.324 -9.262 16.800 1.00 94.31 86 HIS A O 1
ATOM 696 N N . PRO A 1 87 ? -0.417 -10.755 18.485 1.00 93.75 87 PRO A N 1
ATOM 697 C CA . PRO A 1 87 ? -0.855 -9.793 19.507 1.00 93.75 87 PRO A CA 1
ATOM 698 C C . PRO A 1 87 ? -0.031 -8.505 19.584 1.00 93.75 87 PRO A C 1
ATOM 700 O O . PRO A 1 87 ? -0.548 -7.456 19.940 1.00 93.75 87 PRO A O 1
ATOM 703 N N . ILE A 1 88 ? 1.249 -8.566 19.203 1.00 95.56 88 ILE A N 1
ATOM 704 C CA . ILE A 1 88 ? 2.127 -7.387 19.116 1.00 95.56 88 ILE A CA 1
ATOM 705 C C . ILE A 1 88 ? 1.652 -6.392 18.044 1.00 95.56 88 ILE A C 1
ATOM 707 O O . ILE A 1 88 ? 1.818 -5.192 18.221 1.00 95.56 88 ILE A O 1
ATOM 711 N N . CYS A 1 89 ? 1.063 -6.862 16.945 1.00 93.25 89 CYS A N 1
ATOM 712 C CA . CYS A 1 89 ? 0.606 -6.018 15.841 1.00 93.25 89 CYS A CA 1
ATOM 713 C C . CYS A 1 89 ? -0.802 -5.453 16.075 1.00 93.25 89 CYS A C 1
ATOM 715 O O . CYS A 1 89 ? -1.095 -4.361 15.601 1.00 93.25 89 CYS A O 1
ATOM 717 N N . GLN A 1 90 ? -1.657 -6.168 16.815 1.00 93.19 90 GLN A N 1
ATOM 718 C CA . GLN A 1 90 ? -3.076 -5.826 17.001 1.00 93.19 90 GLN A CA 1
ATOM 719 C C . GLN A 1 90 ? -3.333 -4.377 17.461 1.00 93.19 90 GLN A C 1
ATOM 721 O O . GLN A 1 90 ? -4.219 -3.746 16.889 1.00 93.19 90 GLN A O 1
ATOM 726 N N . PRO A 1 91 ? -2.566 -3.788 18.406 1.00 93.06 91 PRO A N 1
ATOM 727 C CA . PRO A 1 91 ? -2.783 -2.403 18.834 1.00 93.06 91 PRO A CA 1
ATOM 728 C C . PRO A 1 91 ? -2.536 -1.358 17.738 1.00 93.06 91 PRO A C 1
ATOM 730 O O . PRO A 1 91 ? -2.959 -0.214 17.886 1.00 93.06 91 PRO A O 1
ATOM 733 N N . TYR A 1 92 ? -1.824 -1.727 16.670 1.00 93.00 92 TYR A N 1
ATOM 734 C CA . TYR A 1 92 ? -1.458 -0.834 15.571 1.00 93.00 92 TYR A CA 1
ATOM 735 C C . TYR A 1 92 ? -2.389 -0.955 14.359 1.00 93.00 92 TYR A C 1
ATOM 737 O O . TYR A 1 92 ? -2.275 -0.161 13.427 1.00 93.00 92 TYR A O 1
ATOM 745 N N . ILE A 1 93 ? -3.302 -1.929 14.351 1.00 92.00 93 ILE A N 1
ATOM 746 C CA . ILE A 1 93 ? -4.246 -2.131 13.253 1.00 92.00 93 ILE A CA 1
ATOM 747 C C . ILE A 1 93 ? -5.500 -1.312 13.551 1.00 92.00 93 ILE A C 1
ATOM 749 O O . ILE A 1 93 ? -6.251 -1.602 14.479 1.00 92.00 93 ILE A O 1
ATOM 753 N N . VAL A 1 94 ? -5.698 -0.258 12.763 1.00 91.50 94 VAL A N 1
ATOM 754 C CA . VAL A 1 94 ? -6.824 0.671 12.927 1.00 91.50 94 VAL A CA 1
ATOM 755 C C . VAL A 1 94 ? -8.065 0.184 12.184 1.00 91.50 94 VAL A C 1
ATOM 757 O O . VAL A 1 94 ? -9.178 0.424 12.645 1.00 91.50 94 VAL A O 1
ATOM 760 N N . ASP A 1 95 ? -7.876 -0.489 11.050 1.00 90.44 95 ASP A N 1
ATOM 761 C CA . ASP A 1 95 ? -8.958 -0.972 10.199 1.00 90.44 95 ASP A CA 1
ATOM 762 C C . ASP A 1 95 ? -8.477 -2.114 9.289 1.00 90.44 95 ASP A C 1
ATOM 764 O O . ASP A 1 95 ? -7.268 -2.283 9.087 1.00 90.44 95 ASP A O 1
ATOM 768 N N . VAL A 1 96 ? -9.421 -2.879 8.738 1.00 90.00 96 VAL A N 1
ATOM 769 C CA . VAL A 1 96 ? -9.178 -3.924 7.734 1.00 90.00 96 VAL A CA 1
ATOM 770 C C . VAL A 1 96 ? -10.115 -3.693 6.558 1.00 90.00 96 VAL A C 1
ATOM 772 O O . VAL A 1 96 ? -11.332 -3.653 6.714 1.00 90.00 96 VAL A O 1
ATOM 775 N N . VAL A 1 97 ? -9.527 -3.579 5.370 1.00 90.81 97 VAL A N 1
ATOM 776 C CA . VAL A 1 97 ? -10.259 -3.410 4.117 1.00 90.81 97 VAL A CA 1
ATOM 777 C C . VAL A 1 97 ? -10.225 -4.726 3.353 1.00 90.81 97 VAL A C 1
ATOM 779 O O . VAL A 1 97 ? -9.148 -5.238 3.054 1.00 90.81 97 VAL A O 1
ATOM 782 N N . ASP A 1 98 ? -11.407 -5.252 3.044 1.00 93.12 98 ASP A N 1
ATOM 783 C CA . ASP A 1 98 ? -11.577 -6.399 2.155 1.00 93.12 98 ASP A CA 1
ATOM 784 C C . ASP A 1 98 ? -11.717 -5.903 0.709 1.00 93.12 98 ASP A C 1
ATOM 786 O O . ASP A 1 98 ? -12.505 -4.994 0.439 1.00 93.12 98 ASP A O 1
ATOM 790 N N . VAL A 1 99 ? -10.923 -6.461 -0.204 1.00 95.06 99 VAL A N 1
ATOM 791 C CA . VAL A 1 99 ? -10.910 -6.116 -1.635 1.00 95.06 99 VAL A CA 1
ATOM 792 C C . VAL A 1 99 ? -10.902 -7.387 -2.467 1.00 95.06 99 VAL A C 1
ATOM 794 O O . VAL A 1 99 ? -10.541 -8.462 -1.980 1.00 95.06 99 VAL A O 1
ATOM 797 N N . VAL A 1 100 ? -11.229 -7.271 -3.752 1.00 97.00 100 VAL A N 1
ATOM 798 C CA . VAL A 1 100 ? -11.161 -8.416 -4.669 1.00 97.00 100 VAL A CA 1
ATOM 799 C C . VAL A 1 100 ? -9.755 -9.039 -4.660 1.00 97.00 100 VAL A C 1
ATOM 801 O O . VAL A 1 100 ? -8.756 -8.386 -4.969 1.00 97.00 100 VAL A O 1
ATOM 804 N N . ALA A 1 101 ? -9.683 -10.332 -4.328 1.00 95.38 101 ALA A N 1
ATOM 805 C CA . ALA A 1 101 ? -8.450 -11.116 -4.250 1.00 95.38 101 ALA A CA 1
ATOM 806 C C . ALA A 1 101 ? -7.957 -11.581 -5.639 1.00 95.38 101 ALA A C 1
ATOM 808 O O . ALA A 1 101 ? -7.807 -12.777 -5.896 1.00 95.38 101 ALA A O 1
ATOM 809 N N . ASP A 1 102 ? -7.736 -10.632 -6.551 1.00 95.69 102 ASP A N 1
ATOM 810 C CA . ASP A 1 102 ? -7.152 -10.850 -7.879 1.00 95.69 102 ASP A CA 1
ATOM 811 C C . ASP A 1 102 ? -5.660 -10.448 -7.921 1.00 95.69 102 ASP A C 1
ATOM 813 O O . ASP A 1 102 ? -5.059 -10.067 -6.914 1.00 95.69 102 ASP A O 1
ATOM 817 N N . GLY A 1 103 ? -5.040 -10.514 -9.104 1.00 95.38 103 GLY A N 1
ATOM 818 C CA . GLY A 1 103 ? -3.654 -10.071 -9.319 1.00 95.38 103 GLY A CA 1
ATOM 819 C C . GLY A 1 103 ? -3.425 -8.561 -9.135 1.00 95.38 103 GLY A C 1
ATOM 820 O O . GLY A 1 103 ? -2.304 -8.085 -9.316 1.00 95.38 103 GLY A O 1
ATOM 821 N N . HIS A 1 104 ? -4.460 -7.791 -8.793 1.00 96.50 104 HIS A N 1
ATOM 822 C CA . HIS A 1 104 ? -4.418 -6.344 -8.600 1.00 96.50 104 HIS A CA 1
ATOM 823 C C . HIS A 1 104 ? -4.810 -5.922 -7.176 1.00 96.50 104 HIS A C 1
ATOM 825 O O . HIS A 1 104 ? -4.872 -4.720 -6.898 1.00 96.50 104 HIS A O 1
ATOM 831 N N . CYS A 1 105 ? -5.008 -6.875 -6.256 1.00 96.00 105 CYS A N 1
ATOM 832 C CA . CYS A 1 105 ? -5.455 -6.627 -4.883 1.00 96.00 105 CYS A CA 1
ATOM 833 C C . CYS A 1 105 ? -4.608 -5.574 -4.143 1.00 96.00 105 CYS A C 1
ATOM 835 O O . CYS A 1 105 ? -5.154 -4.734 -3.437 1.00 96.00 105 CYS A O 1
ATOM 837 N N . GLY A 1 106 ? -3.291 -5.521 -4.374 1.00 95.75 106 GLY A N 1
ATOM 838 C CA . GLY A 1 106 ? -2.422 -4.496 -3.784 1.00 95.75 106 GLY A CA 1
ATOM 839 C C . GLY A 1 106 ? -2.785 -3.067 -4.212 1.00 95.75 106 GLY A C 1
ATOM 840 O O . GLY A 1 106 ? -2.858 -2.168 -3.376 1.00 95.75 106 GLY A O 1
ATOM 841 N N . TYR A 1 107 ? -3.079 -2.853 -5.498 1.00 97.06 107 TYR A N 1
ATOM 842 C CA . TYR A 1 107 ? -3.521 -1.549 -6.008 1.00 97.06 107 TYR A CA 1
ATOM 843 C C . TYR A 1 107 ? -4.941 -1.215 -5.545 1.00 97.06 107 TYR A C 1
ATOM 845 O O . TYR A 1 107 ? -5.219 -0.063 -5.207 1.00 97.06 107 TYR A O 1
ATOM 853 N N . ARG A 1 108 ? -5.821 -2.222 -5.483 1.00 97.62 108 ARG A N 1
ATOM 854 C CA . ARG A 1 108 ? -7.182 -2.095 -4.941 1.00 97.62 108 ARG A CA 1
ATOM 855 C C . ARG A 1 108 ? -7.164 -1.662 -3.474 1.00 97.62 108 ARG A C 1
ATOM 857 O O . ARG A 1 108 ? -7.869 -0.719 -3.122 1.00 97.62 108 ARG A O 1
ATOM 864 N N . CYS A 1 109 ? -6.294 -2.258 -2.653 1.00 96.31 109 CYS A N 1
ATOM 865 C CA . CYS A 1 109 ? -6.082 -1.863 -1.258 1.00 96.31 109 CYS A CA 1
ATOM 866 C C . CYS A 1 109 ? -5.680 -0.390 -1.138 1.00 96.31 109 CYS A C 1
ATOM 868 O O . CYS A 1 109 ? -6.230 0.330 -0.309 1.00 96.31 109 CYS A O 1
ATOM 870 N N . ILE A 1 110 ? -4.750 0.081 -1.977 1.00 96.06 110 ILE A N 1
ATOM 871 C CA . ILE A 1 110 ? -4.323 1.489 -1.975 1.00 96.06 110 ILE A CA 1
ATOM 872 C C . ILE A 1 110 ? -5.485 2.406 -2.381 1.00 96.06 110 ILE A C 1
ATOM 874 O O . ILE A 1 110 ? -5.727 3.414 -1.720 1.00 96.06 110 ILE A O 1
ATOM 878 N N . ALA A 1 111 ? -6.232 2.059 -3.433 1.00 97.00 111 ALA A N 1
ATOM 879 C CA . ALA A 1 111 ? -7.371 2.854 -3.890 1.00 97.00 111 ALA A CA 1
ATOM 880 C C . ALA A 1 111 ? -8.464 2.971 -2.812 1.00 97.00 111 ALA A C 1
ATOM 882 O O . ALA A 1 111 ? -8.986 4.062 -2.564 1.00 97.00 111 ALA A O 1
ATOM 883 N N . ALA A 1 112 ? -8.766 1.866 -2.126 1.00 95.75 112 ALA A N 1
ATOM 884 C CA . ALA A 1 112 ? -9.713 1.843 -1.020 1.00 95.75 112 ALA A CA 1
ATOM 885 C C . ALA A 1 112 ? -9.205 2.634 0.200 1.00 95.75 112 ALA A C 1
ATOM 887 O O . ALA A 1 112 ? -9.961 3.425 0.762 1.00 95.75 112 ALA A O 1
ATOM 888 N N . LEU A 1 113 ? -7.919 2.509 0.551 1.00 94.00 113 LEU A N 1
ATOM 889 C CA . LEU A 1 113 ? -7.289 3.276 1.634 1.00 94.00 113 LEU A CA 1
ATOM 890 C C . LEU A 1 113 ? -7.324 4.792 1.378 1.00 94.00 113 LEU A C 1
ATOM 892 O O . LEU A 1 113 ? -7.473 5.576 2.313 1.00 94.00 113 LEU A O 1
ATOM 896 N N . LEU A 1 114 ? -7.223 5.211 0.114 1.00 95.06 114 LEU A N 1
ATOM 897 C CA . LEU A 1 114 ? -7.358 6.611 -0.300 1.00 95.06 114 LEU A CA 1
ATOM 898 C C . LEU A 1 114 ? -8.820 7.089 -0.381 1.00 95.06 114 LEU A C 1
ATOM 900 O O . LEU A 1 114 ? -9.062 8.257 -0.680 1.00 95.06 114 LEU A O 1
ATOM 904 N N . GLY A 1 115 ? -9.799 6.211 -0.140 1.00 94.81 115 GLY A N 1
ATOM 905 C CA . GLY A 1 115 ? -11.224 6.531 -0.248 1.00 94.81 115 GLY A CA 1
ATOM 906 C C . GLY A 1 115 ? -11.720 6.717 -1.687 1.00 94.81 115 GLY A C 1
ATOM 907 O O . GLY A 1 115 ? -12.791 7.282 -1.891 1.00 94.81 115 GLY A O 1
ATOM 908 N N . LEU A 1 116 ? -10.960 6.252 -2.686 1.00 94.00 116 LEU A N 1
ATOM 909 C CA . LEU A 1 116 ? -11.288 6.377 -4.114 1.00 94.00 116 LEU A CA 1
ATOM 910 C C . LEU A 1 116 ? -12.129 5.202 -4.643 1.00 94.00 116 LEU A C 1
ATOM 912 O O . LEU A 1 116 ? -12.561 5.226 -5.795 1.00 94.00 116 LEU A O 1
ATOM 916 N N . GLY A 1 117 ? -12.351 4.179 -3.812 1.00 95.00 117 GLY A N 1
ATOM 917 C CA . GLY A 1 117 ? -12.987 2.916 -4.190 1.00 95.00 117 GLY A CA 1
ATOM 918 C C . GLY A 1 117 ? -12.015 1.968 -4.893 1.00 95.00 117 GLY A C 1
ATOM 919 O O . GLY A 1 117 ? -11.149 2.400 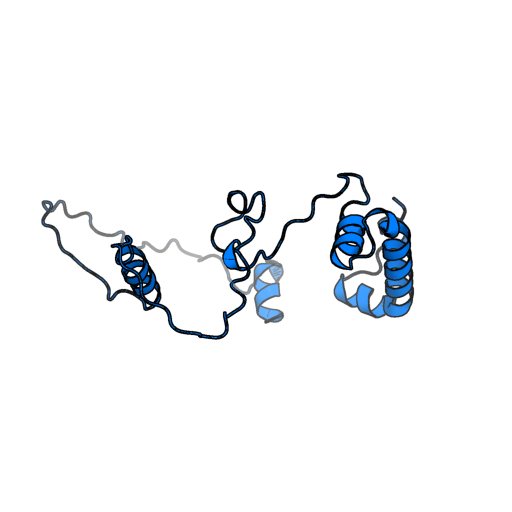-5.653 1.00 95.00 117 GLY A O 1
ATOM 920 N N . GLU A 1 118 ? -12.149 0.663 -4.645 1.00 96.69 118 GLU A N 1
ATOM 921 C CA . GLU A 1 118 ? -11.215 -0.340 -5.175 1.00 96.69 118 GLU A CA 1
ATOM 922 C C . GLU A 1 118 ? -11.159 -0.373 -6.710 1.00 96.69 118 GLU A C 1
ATOM 924 O O . GLU A 1 118 ? -10.104 -0.641 -7.272 1.00 96.69 118 GLU A O 1
ATOM 929 N N . GLU A 1 119 ? -12.248 -0.012 -7.393 1.00 96.75 119 GLU A N 1
ATOM 930 C CA . GLU A 1 119 ? -12.347 0.049 -8.860 1.00 96.75 119 GLU A CA 1
ATOM 931 C C . GLU A 1 119 ? -11.420 1.096 -9.497 1.00 96.75 119 GLU A C 1
ATOM 933 O O . GLU A 1 119 ? -11.122 1.028 -10.689 1.00 96.75 119 GLU A O 1
ATOM 938 N N . THR A 1 120 ? -10.899 2.035 -8.702 1.00 97.69 120 THR A N 1
ATOM 939 C CA . THR A 1 120 ? -9.943 3.062 -9.146 1.00 97.69 120 THR A CA 1
ATOM 940 C C . THR A 1 120 ? -8.495 2.535 -9.193 1.00 97.69 120 THR A C 1
ATOM 942 O O . THR A 1 120 ? -7.559 3.274 -9.509 1.00 97.69 120 THR A O 1
ATOM 945 N N . TRP A 1 121 ? -8.276 1.240 -8.934 1.00 97.38 121 TRP A N 1
ATOM 946 C CA . TRP A 1 121 ? -6.955 0.604 -8.992 1.00 97.38 121 TRP A CA 1
ATOM 947 C C . TRP A 1 121 ? -6.171 0.813 -10.308 1.00 97.38 121 TRP A C 1
ATOM 949 O O . TRP A 1 121 ? -4.946 0.943 -10.209 1.00 97.38 121 TRP A O 1
ATOM 959 N N . PRO A 1 122 ? -6.776 0.911 -11.519 1.00 97.38 122 PRO A N 1
ATOM 960 C CA . PRO A 1 122 ? -6.005 1.134 -12.744 1.00 97.38 122 PRO A CA 1
ATOM 961 C C . PRO A 1 122 ? -5.295 2.490 -12.734 1.00 97.38 122 PRO A C 1
ATOM 963 O O . PRO A 1 122 ? -4.150 2.594 -13.171 1.00 97.38 122 PRO A O 1
ATOM 966 N N . THR A 1 123 ? -5.943 3.512 -12.169 1.00 97.38 123 THR A N 1
ATOM 967 C CA . THR A 1 123 ? -5.366 4.850 -11.998 1.00 97.38 123 THR A CA 1
ATOM 968 C C . THR A 1 123 ? -4.211 4.818 -11.004 1.00 97.38 123 THR A C 1
ATOM 970 O O . THR A 1 123 ? -3.161 5.393 -11.271 1.00 97.38 123 THR A O 1
ATOM 973 N N . ILE A 1 124 ? -4.359 4.096 -9.885 1.00 97.38 124 ILE A N 1
ATOM 974 C CA . ILE A 1 124 ? -3.265 3.912 -8.917 1.00 97.38 124 ILE A CA 1
ATOM 975 C C . ILE A 1 124 ? -2.063 3.237 -9.583 1.00 97.38 124 ILE A C 1
ATOM 977 O O . ILE A 1 124 ? -0.938 3.718 -9.453 1.00 97.38 124 ILE A O 1
ATOM 981 N N . ARG A 1 125 ? -2.292 2.155 -10.336 1.00 96.19 125 ARG A N 1
ATOM 982 C CA . ARG A 1 125 ? -1.239 1.447 -11.076 1.00 96.19 125 ARG A CA 1
ATOM 983 C C . ARG A 1 125 ? -0.540 2.362 -12.083 1.00 96.19 125 ARG A C 1
ATOM 985 O O . ARG A 1 125 ? 0.686 2.345 -12.156 1.00 96.19 125 ARG A O 1
ATOM 992 N N . HIS A 1 126 ? -1.305 3.146 -12.840 1.00 96.62 126 HIS A N 1
ATOM 993 C CA . HIS A 1 126 ? -0.763 4.090 -13.815 1.00 96.62 126 HIS A CA 1
ATOM 994 C C . HIS A 1 126 ? 0.110 5.159 -13.147 1.00 96.62 126 HIS A C 1
ATOM 996 O O . HIS A 1 126 ? 1.264 5.315 -13.534 1.00 96.62 126 HIS A O 1
ATOM 1002 N N . ASN A 1 127 ? -0.388 5.809 -12.093 1.00 95.69 127 ASN A N 1
ATOM 1003 C CA . ASN A 1 127 ? 0.354 6.850 -11.378 1.00 95.69 127 ASN A CA 1
ATOM 1004 C C . ASN A 1 127 ? 1.663 6.311 -10.779 1.00 95.69 127 ASN A C 1
ATOM 1006 O O . ASN A 1 127 ? 2.706 6.951 -10.890 1.00 95.69 127 ASN A O 1
ATOM 1010 N N . LEU A 1 128 ? 1.630 5.110 -10.187 1.00 94.06 128 LEU A N 1
ATOM 1011 C CA . LEU A 1 128 ? 2.834 4.461 -9.656 1.00 94.06 128 LEU A CA 1
ATOM 1012 C C . LEU A 1 128 ? 3.840 4.132 -10.764 1.00 94.06 128 LEU A C 1
ATOM 1014 O O . LEU A 1 128 ? 5.044 4.284 -10.574 1.00 94.06 128 LEU A O 1
ATOM 1018 N N . TYR A 1 129 ? 3.366 3.700 -11.932 1.00 92.81 129 TYR A N 1
ATOM 1019 C CA . TYR A 1 129 ? 4.229 3.448 -13.082 1.00 92.81 129 TYR A CA 1
ATOM 1020 C C . TYR A 1 129 ? 4.891 4.734 -13.602 1.00 92.81 129 TYR A C 1
ATOM 1022 O O . TYR A 1 129 ? 6.084 4.727 -13.922 1.00 92.81 129 TYR A O 1
ATOM 1030 N N . GLU A 1 130 ? 4.148 5.840 -13.671 1.00 94.56 130 GLU A N 1
ATOM 1031 C CA . GLU A 1 130 ? 4.703 7.142 -14.051 1.00 94.56 130 GLU A CA 1
ATOM 1032 C C . GLU A 1 130 ? 5.768 7.611 -13.053 1.00 94.56 130 GLU A C 1
ATOM 1034 O O . GLU A 1 130 ? 6.858 8.005 -13.472 1.00 94.56 130 GLU A O 1
ATOM 1039 N N . GLU A 1 131 ? 5.510 7.483 -11.747 1.00 94.38 131 GLU A N 1
ATOM 1040 C CA . GLU A 1 131 ? 6.477 7.824 -10.698 1.00 94.38 131 GLU A CA 1
ATOM 1041 C C . GLU A 1 131 ? 7.759 6.987 -10.817 1.00 94.38 131 GLU A C 1
ATOM 1043 O O . GLU A 1 131 ? 8.867 7.529 -10.840 1.00 94.38 131 GLU A O 1
ATOM 1048 N N . LEU A 1 132 ? 7.626 5.667 -10.962 1.00 90.38 132 LEU A N 1
ATOM 1049 C CA . LEU A 1 132 ? 8.772 4.770 -11.129 1.00 90.38 132 LEU A CA 1
ATOM 1050 C C . LEU A 1 132 ? 9.586 5.105 -12.379 1.00 90.38 132 LEU A C 1
ATOM 1052 O O . LEU A 1 132 ? 10.815 5.034 -12.359 1.00 90.38 132 LEU A O 1
ATOM 1056 N N . THR A 1 133 ? 8.913 5.494 -13.461 1.00 90.00 133 THR A N 1
ATOM 1057 C CA . THR A 1 133 ? 9.575 5.909 -14.701 1.00 90.00 133 THR A CA 1
ATOM 1058 C C . THR A 1 133 ? 10.316 7.233 -14.512 1.00 90.00 133 THR A C 1
ATOM 1060 O O . THR A 1 133 ? 11.441 7.387 -14.996 1.00 90.00 133 THR A O 1
ATOM 1063 N N . GLN A 1 134 ? 9.715 8.177 -13.784 1.00 94.31 134 GLN A N 1
ATOM 1064 C CA . GLN A 1 134 ? 10.290 9.491 -13.512 1.00 94.31 134 GLN A CA 1
ATOM 1065 C C . GLN A 1 134 ? 11.540 9.407 -12.623 1.00 94.31 134 GLN A C 1
ATOM 1067 O O . GLN A 1 134 ? 12.536 10.070 -12.910 1.00 94.31 134 GLN A O 1
ATOM 1072 N N . TRP A 1 135 ? 11.520 8.552 -11.598 1.00 92.31 135 TRP A N 1
ATOM 1073 C CA . TRP A 1 135 ? 12.581 8.438 -10.585 1.00 92.31 135 TRP A CA 1
ATOM 1074 C C . TRP A 1 135 ? 13.421 7.160 -10.732 1.00 92.31 135 TRP A C 1
ATOM 1076 O O . TRP A 1 135 ? 14.012 6.659 -9.771 1.00 92.31 135 TRP A O 1
ATOM 1086 N N . ARG A 1 136 ? 13.494 6.621 -11.955 1.00 86.81 136 ARG A N 1
ATOM 1087 C CA . ARG A 1 136 ? 14.060 5.294 -12.256 1.00 86.81 136 ARG A CA 1
ATOM 1088 C C . ARG A 1 136 ? 15.456 5.051 -11.676 1.00 86.81 136 ARG A C 1
ATOM 1090 O O . ARG A 1 136 ? 15.730 3.967 -11.172 1.00 86.81 136 ARG A O 1
ATOM 1097 N N . ASP A 1 137 ? 16.337 6.048 -11.742 1.00 86.75 137 ASP A N 1
ATOM 1098 C CA . ASP A 1 137 ? 17.736 5.899 -11.334 1.00 86.75 137 ASP A CA 1
ATOM 1099 C C . ASP A 1 137 ? 17.863 5.843 -9.799 1.00 86.75 137 ASP A C 1
ATOM 1101 O O . ASP A 1 137 ? 18.715 5.132 -9.266 1.00 86.75 137 ASP A O 1
ATOM 1105 N N . GLU A 1 138 ? 16.976 6.525 -9.069 1.00 87.50 138 GLU A N 1
ATOM 1106 C CA . GLU A 1 138 ? 16.922 6.478 -7.604 1.00 87.50 138 GLU A CA 1
ATOM 1107 C C . GLU A 1 138 ? 16.425 5.117 -7.117 1.00 87.50 138 GLU A C 1
ATOM 1109 O O . GLU A 1 138 ? 17.059 4.481 -6.268 1.00 87.50 138 GLU A O 1
ATOM 1114 N N . TYR A 1 139 ? 15.345 4.619 -7.723 1.00 86.12 139 TYR A N 1
ATOM 1115 C CA . TYR A 1 139 ? 14.812 3.296 -7.418 1.00 86.12 139 TYR A CA 1
ATOM 1116 C C . TYR A 1 139 ? 15.787 2.174 -7.815 1.00 86.12 139 TYR A C 1
ATOM 1118 O O . TYR A 1 139 ? 15.983 1.241 -7.036 1.00 86.12 139 TYR A O 1
ATOM 1126 N N . ALA A 1 140 ? 16.485 2.278 -8.951 1.00 83.75 140 ALA A N 1
ATOM 1127 C CA . ALA A 1 140 ? 17.499 1.296 -9.356 1.00 83.75 140 ALA A CA 1
ATOM 1128 C C . ALA A 1 140 ? 18.646 1.175 -8.333 1.00 83.75 140 ALA A C 1
ATOM 1130 O O . ALA A 1 140 ? 19.124 0.071 -8.055 1.00 83.75 140 ALA A O 1
ATOM 1131 N N . ASN A 1 141 ? 19.053 2.292 -7.722 1.00 84.50 141 ASN A N 1
ATOM 1132 C CA . ASN A 1 141 ? 20.060 2.301 -6.660 1.00 84.50 141 ASN A CA 1
ATOM 1133 C C . ASN A 1 141 ? 19.556 1.663 -5.355 1.00 84.50 141 ASN A C 1
ATOM 1135 O O . ASN A 1 141 ? 20.334 1.013 -4.654 1.00 84.50 141 ASN A O 1
ATOM 1139 N N . LEU A 1 142 ? 18.271 1.833 -5.024 1.00 82.75 142 LEU A N 1
ATOM 1140 C CA . LEU A 1 142 ? 17.651 1.237 -3.837 1.00 82.75 142 LEU A CA 1
ATOM 1141 C C . LEU A 1 142 ? 17.496 -0.284 -3.970 1.00 82.75 142 LEU A C 1
ATOM 1143 O O . LEU A 1 142 ? 17.792 -1.020 -3.029 1.00 82.75 142 LEU A O 1
ATOM 1147 N N . VAL A 1 143 ? 17.040 -0.748 -5.135 1.00 78.44 143 VAL A N 1
ATOM 1148 C CA . VAL A 1 143 ? 16.713 -2.1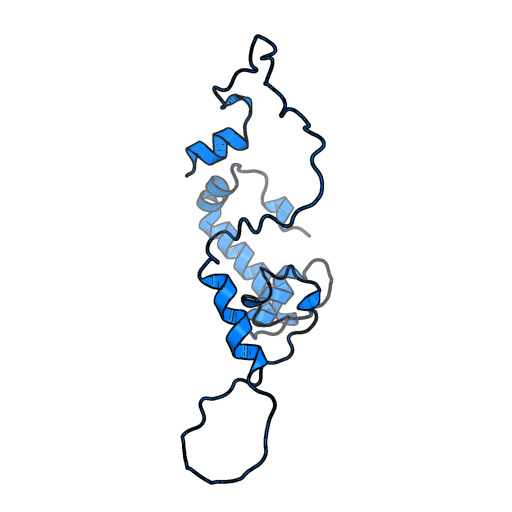62 -5.398 1.00 78.44 143 VAL A CA 1
ATOM 1149 C C . VAL A 1 143 ? 17.955 -2.964 -5.832 1.00 78.44 143 VAL A C 1
ATOM 1151 O O . VAL A 1 143 ? 17.925 -4.188 -5.931 1.00 78.44 143 VAL A O 1
ATOM 1154 N N . GLY A 1 144 ? 19.094 -2.291 -6.019 1.00 68.31 144 GLY A N 1
ATOM 1155 C CA . GLY A 1 144 ? 20.401 -2.926 -6.187 1.00 68.31 144 GLY A CA 1
ATOM 1156 C C . GLY A 1 144 ? 20.671 -3.496 -7.579 1.00 68.31 144 GLY A C 1
ATOM 1157 O O . GLY A 1 144 ? 21.649 -4.223 -7.742 1.00 68.31 144 GLY A O 1
ATOM 1158 N N . SER A 1 145 ? 19.847 -3.189 -8.587 1.00 63.69 145 SER A N 1
ATOM 1159 C CA . SER A 1 145 ? 20.133 -3.542 -9.984 1.00 63.69 145 SER A CA 1
ATOM 1160 C C . SER A 1 145 ? 19.224 -2.822 -10.988 1.00 63.69 145 SER A C 1
ATOM 1162 O O . SER A 1 145 ? 18.086 -2.475 -10.691 1.00 63.69 145 SER A O 1
ATOM 1164 N N . TYR A 1 146 ? 19.731 -2.657 -12.215 1.00 59.34 146 TYR A N 1
ATOM 1165 C CA . TYR A 1 146 ? 18.996 -2.188 -13.401 1.00 59.34 146 TYR A CA 1
ATOM 1166 C C . TYR A 1 146 ? 18.224 -3.336 -14.085 1.00 59.34 146 TYR A C 1
ATOM 1168 O O . TYR A 1 146 ? 18.057 -3.330 -15.305 1.00 59.34 146 TYR A O 1
ATOM 1176 N N . ILE A 1 147 ? 17.854 -4.388 -13.339 1.00 59.62 147 ILE A N 1
ATOM 1177 C CA . ILE A 1 147 ? 17.141 -5.529 -13.921 1.00 59.62 147 ILE A CA 1
ATOM 1178 C C . ILE A 1 147 ? 15.786 -5.067 -14.441 1.00 59.62 147 ILE A C 1
ATOM 1180 O O . ILE A 1 147 ? 15.057 -4.331 -13.786 1.00 59.62 147 ILE A O 1
ATOM 1184 N N . ASP A 1 148 ? 15.531 -5.488 -15.670 1.00 59.09 148 ASP A N 1
ATOM 1185 C CA . ASP A 1 148 ? 14.497 -5.065 -16.600 1.00 59.09 148 ASP A CA 1
ATOM 1186 C C . ASP A 1 148 ? 13.120 -4.837 -15.945 1.00 59.09 148 ASP A C 1
ATOM 1188 O O . ASP A 1 148 ? 12.268 -5.725 -15.863 1.00 59.09 148 ASP A O 1
ATOM 1192 N N . TRP A 1 149 ? 12.910 -3.608 -15.467 1.00 56.53 149 TRP A N 1
ATOM 1193 C CA . TRP A 1 149 ? 11.707 -3.147 -14.767 1.00 56.53 149 TRP A CA 1
ATOM 1194 C C . TRP A 1 149 ? 10.444 -3.254 -15.631 1.00 56.53 149 TRP A C 1
ATOM 1196 O O . TRP A 1 149 ? 9.336 -3.311 -15.098 1.00 56.53 149 TRP A O 1
ATOM 1206 N N . LYS A 1 150 ? 10.601 -3.366 -16.958 1.00 53.44 150 LYS A N 1
ATOM 1207 C CA . LYS A 1 150 ? 9.499 -3.616 -17.893 1.00 53.44 150 LYS A CA 1
ATOM 1208 C C . LYS A 1 150 ? 8.804 -4.955 -17.643 1.00 53.44 150 LYS A C 1
ATOM 1210 O O . LYS A 1 150 ? 7.602 -5.051 -17.869 1.00 53.44 150 LYS A O 1
ATOM 1215 N N . ASN A 1 151 ? 9.511 -5.957 -17.120 1.00 55.09 151 ASN A N 1
ATOM 1216 C CA . ASN A 1 151 ? 8.920 -7.269 -16.842 1.00 55.09 151 ASN A CA 1
ATOM 1217 C C . ASN A 1 151 ? 8.115 -7.299 -15.532 1.00 55.09 151 ASN A C 1
ATOM 1219 O O . ASN A 1 151 ? 7.198 -8.103 -15.401 1.00 55.09 151 ASN A O 1
ATOM 1223 N N . TYR A 1 152 ? 8.396 -6.401 -14.581 1.00 54.00 152 TYR A N 1
ATOM 1224 C CA . TYR A 1 152 ? 7.709 -6.372 -13.282 1.00 54.00 152 TYR A CA 1
ATOM 1225 C C . TYR A 1 152 ? 6.283 -5.807 -13.345 1.00 54.00 152 TYR A C 1
ATOM 1227 O O . TYR A 1 152 ? 5.472 -6.113 -12.478 1.00 54.00 152 TYR A O 1
ATOM 1235 N N . PHE A 1 153 ? 5.959 -5.017 -14.373 1.00 53.16 153 PHE A N 1
ATOM 1236 C CA . PHE A 1 153 ? 4.670 -4.323 -14.498 1.00 53.16 153 PHE A CA 1
ATOM 1237 C C . PHE A 1 153 ? 3.856 -4.759 -15.723 1.00 53.16 153 PHE A C 1
ATOM 1239 O O . PHE A 1 153 ? 2.885 -4.092 -16.079 1.00 53.16 153 PHE A O 1
ATOM 1246 N N . SER A 1 154 ? 4.224 -5.868 -16.373 1.00 50.53 154 SER A N 1
ATOM 1247 C CA . SER A 1 154 ? 3.538 -6.374 -17.572 1.00 50.53 154 SER A CA 1
ATOM 1248 C C . SER A 1 154 ? 2.384 -7.352 -17.284 1.00 50.53 154 SER A C 1
ATOM 1250 O O . SER A 1 154 ? 1.733 -7.796 -18.229 1.00 50.53 154 SER A O 1
ATOM 1252 N N . HIS A 1 155 ? 2.119 -7.678 -16.014 1.00 47.62 155 HIS A N 1
ATOM 1253 C CA . HIS A 1 155 ? 1.028 -8.563 -15.578 1.00 47.62 155 HIS A CA 1
ATOM 1254 C C . HIS A 1 155 ? 0.026 -7.842 -14.680 1.00 47.62 155 HIS A C 1
ATOM 1256 O O . HIS A 1 155 ? 0.452 -6.984 -13.873 1.00 47.62 155 HIS A O 1
#

Secondary structure (DSSP, 8-state):
-HHHHHHHH-GGG--PPPPSS-----PPP------------PPPPGGGGTHHHHTT-PPPP------------------TTGGGS-TTTGGG---------STTHHHHHHHHHTTS-GGGHHHHHHHHHHHHHHTHHHHHHHHTS---TTTTT--

Sequence (155 aa):
MRHKMLEIACPEMTSMLAPAHKVKTKGAQKTKVARHERSTKRDPSYFEHVDTFVSRTEPSSSRKSQVKSKPKEFARSVVPFLDQFHPICQPYIVDVVDVVADGHCGYRCIAALLGLGEETWPTIRHNLYEELTQWRDEYANLVGSYIDWKNYFSH